Protein AF-A0A496S5V5-F1 (afdb_monomer_lite)

Sequence (57 aa):
SKPIVDVKTIKTELDVAFNTANSLLGKFLKAGLVKEITGHSRNRLFVLWKYLDLFKK

Foldseek 3Di:
DPQKDWLVRQCVVVVHDSVVSVVVVVVCVVVVQWDFPDPDDPTTIIGRVVVVVVVPD

Structure (mmCIF, N/CA/C/O backbone):
data_AF-A0A496S5V5-F1
#
_entry.id   AF-A0A496S5V5-F1
#
loop_
_atom_site.group_PDB
_atom_site.id
_atom_site.type_symbol
_atom_site.label_atom_id
_atom_site.label_alt_id
_atom_site.label_comp_id
_atom_site.label_asym_id
_atom_site.label_entity_id
_atom_site.label_seq_id
_atom_site.pdbx_PDB_ins_code
_atom_site.Cartn_x
_atom_site.Cartn_y
_atom_site.Cartn_z
_atom_site.occupancy
_atom_site.B_iso_or_equiv
_atom_site.auth_seq_id
_atom_site.auth_comp_id
_atom_site.auth_asym_id
_atom_site.auth_atom_id
_atom_site.pdbx_PDB_model_num
ATOM 1 N N . SER A 1 1 ? 2.881 0.806 14.069 1.00 53.06 1 SER A N 1
ATOM 2 C CA . SER A 1 1 ? 2.498 0.255 12.752 1.00 53.06 1 SER A CA 1
ATOM 3 C C . SER A 1 1 ? 2.092 1.386 11.822 1.00 53.06 1 SER A C 1
ATOM 5 O O . SER A 1 1 ? 1.304 2.217 12.249 1.00 53.06 1 SER A O 1
ATOM 7 N N . LYS A 1 2 ? 2.643 1.478 10.602 1.00 62.28 2 LYS A N 1
ATOM 8 C CA . LYS A 1 2 ? 2.262 2.492 9.597 1.00 62.28 2 LYS A CA 1
ATOM 9 C C . LYS A 1 2 ? 1.296 1.840 8.586 1.00 62.28 2 LYS A C 1
ATOM 11 O O . LYS A 1 2 ? 1.769 1.130 7.711 1.00 62.28 2 LYS A O 1
ATOM 16 N N . PRO A 1 3 ? -0.036 2.003 8.704 1.00 72.38 3 PRO A N 1
ATOM 17 C CA . PRO A 1 3 ? -1.007 1.305 7.846 1.00 72.38 3 PRO A CA 1
ATOM 18 C C . PRO A 1 3 ? -1.230 1.981 6.484 1.00 72.38 3 PRO A C 1
ATOM 20 O O . PRO A 1 3 ? -2.080 1.550 5.704 1.00 72.38 3 PRO A O 1
ATOM 23 N N . ILE A 1 4 ? -0.498 3.068 6.237 1.00 81.00 4 ILE A N 1
ATOM 24 C CA . ILE A 1 4 ? -0.505 3.840 5.003 1.00 81.00 4 ILE A CA 1
ATOM 25 C C . ILE A 1 4 ? 0.759 3.465 4.239 1.00 81.00 4 ILE A C 1
ATOM 27 O O . ILE A 1 4 ? 1.863 3.601 4.768 1.00 81.00 4 ILE A O 1
ATOM 31 N N . VAL A 1 5 ? 0.580 2.999 3.010 1.00 82.62 5 VAL A N 1
ATOM 32 C CA . VAL A 1 5 ? 1.652 2.553 2.124 1.00 82.62 5 VAL A CA 1
ATOM 33 C C . VAL A 1 5 ? 1.524 3.243 0.772 1.00 82.62 5 VAL A C 1
ATOM 35 O O . VAL A 1 5 ? 0.420 3.466 0.275 1.00 82.62 5 VAL A O 1
ATOM 38 N N . ASP A 1 6 ? 2.655 3.584 0.165 1.00 86.19 6 ASP A N 1
ATOM 39 C CA . ASP A 1 6 ? 2.721 4.007 -1.232 1.00 86.19 6 ASP A CA 1
ATOM 40 C C . ASP A 1 6 ? 3.314 2.892 -2.109 1.00 86.19 6 ASP A C 1
ATOM 42 O O . ASP A 1 6 ? 3.861 1.891 -1.631 1.00 86.19 6 ASP A O 1
ATOM 46 N N . VAL A 1 7 ? 3.210 3.066 -3.428 1.00 85.81 7 VAL A N 1
ATOM 47 C CA . VAL A 1 7 ? 3.763 2.113 -4.406 1.00 85.81 7 VAL A CA 1
ATOM 48 C C . VAL A 1 7 ? 5.276 1.936 -4.219 1.00 85.81 7 VAL A C 1
ATOM 50 O O . VAL A 1 7 ? 5.800 0.845 -4.429 1.00 85.81 7 VAL A O 1
ATOM 53 N N . LYS A 1 8 ? 5.988 2.994 -3.813 1.00 85.31 8 LYS A N 1
ATOM 54 C CA . LYS A 1 8 ? 7.447 2.991 -3.635 1.00 85.31 8 LYS A CA 1
ATOM 55 C C . LYS A 1 8 ? 7.868 2.144 -2.433 1.00 85.31 8 LYS A C 1
ATOM 57 O O . LYS A 1 8 ? 8.861 1.435 -2.512 1.00 85.31 8 LYS A O 1
ATOM 62 N N . THR A 1 9 ? 7.091 2.180 -1.363 1.00 85.44 9 THR A N 1
ATOM 63 C CA . THR A 1 9 ? 7.274 1.399 -0.144 1.00 85.44 9 THR A CA 1
ATOM 64 C C . THR A 1 9 ? 7.039 -0.068 -0.457 1.00 85.44 9 THR A C 1
ATOM 66 O O . THR A 1 9 ? 7.901 -0.886 -0.186 1.00 85.44 9 THR A O 1
ATOM 69 N N . ILE A 1 10 ? 5.939 -0.399 -1.140 1.00 85.88 10 ILE A N 1
ATOM 70 C CA . ILE A 1 10 ? 5.639 -1.779 -1.556 1.00 85.88 10 ILE A CA 1
ATOM 71 C C . ILE A 1 10 ? 6.720 -2.330 -2.486 1.00 85.88 10 ILE A C 1
ATOM 73 O O . ILE A 1 10 ? 7.124 -3.478 -2.343 1.00 85.88 10 ILE A O 1
ATOM 77 N N . LYS A 1 11 ? 7.203 -1.506 -3.422 1.00 87.44 11 LYS A N 1
ATOM 78 C CA . LYS A 1 11 ? 8.315 -1.854 -4.308 1.00 87.44 11 LYS A CA 1
ATOM 79 C C . LYS A 1 11 ? 9.553 -2.272 -3.505 1.00 87.44 11 LYS A C 1
ATOM 81 O O . LYS A 1 11 ? 10.151 -3.285 -3.835 1.00 87.44 11 LYS A O 1
ATOM 86 N N . THR A 1 12 ? 9.924 -1.495 -2.487 1.00 88.44 12 THR A N 1
ATOM 87 C CA . THR A 1 12 ? 11.108 -1.757 -1.654 1.00 88.44 12 THR A CA 1
ATOM 88 C C . THR A 1 12 ? 10.906 -2.942 -0.710 1.00 88.44 12 THR A C 1
ATOM 90 O O . THR A 1 12 ? 11.788 -3.781 -0.608 1.00 88.44 12 THR A O 1
ATOM 93 N N . GLU A 1 13 ? 9.755 -3.037 -0.044 1.00 88.06 13 GLU A N 1
ATOM 94 C CA . GLU A 1 13 ? 9.458 -4.094 0.938 1.00 88.06 13 GLU A CA 1
ATOM 95 C C . GLU A 1 13 ? 9.299 -5.476 0.287 1.00 88.06 13 GLU A C 1
ATOM 97 O O . GLU A 1 13 ? 9.692 -6.485 0.862 1.00 88.06 13 GLU A O 1
ATOM 102 N N . LEU A 1 14 ? 8.717 -5.533 -0.916 1.00 85.50 14 LEU A N 1
ATOM 103 C CA . LEU A 1 14 ? 8.540 -6.782 -1.667 1.00 85.50 14 LEU A CA 1
ATOM 104 C C . LEU A 1 14 ? 9.670 -7.048 -2.672 1.00 85.50 14 LEU A C 1
ATOM 106 O O . LEU A 1 14 ? 9.624 -8.070 -3.348 1.00 85.50 14 LEU A O 1
ATOM 110 N N . ASP A 1 15 ? 10.625 -6.124 -2.810 1.00 89.94 15 ASP A N 1
ATOM 111 C CA . ASP A 1 15 ? 11.696 -6.146 -3.817 1.00 89.94 15 ASP A CA 1
ATOM 112 C C . ASP A 1 15 ? 11.197 -6.468 -5.244 1.00 89.94 15 ASP A C 1
ATOM 114 O O . ASP A 1 15 ? 11.710 -7.323 -5.964 1.00 89.94 15 ASP A O 1
ATOM 118 N N . VAL A 1 16 ? 10.124 -5.789 -5.664 1.00 91.12 16 VAL A N 1
ATOM 119 C CA . VAL A 1 16 ? 9.501 -5.981 -6.987 1.00 91.12 16 VAL A CA 1
ATOM 120 C C . VAL A 1 16 ? 9.649 -4.748 -7.871 1.00 91.12 16 VAL A C 1
ATOM 122 O O . VAL A 1 16 ? 9.876 -3.635 -7.408 1.00 91.12 16 VAL A O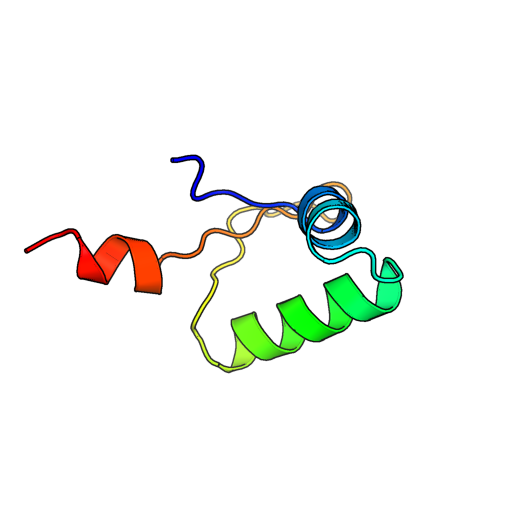 1
ATOM 125 N N . ALA A 1 17 ? 9.445 -4.899 -9.181 1.00 91.12 17 ALA A N 1
ATOM 126 C CA . ALA A 1 17 ? 9.363 -3.750 -10.079 1.00 91.12 17 ALA A CA 1
ATOM 127 C C . ALA A 1 17 ? 8.166 -2.839 -9.735 1.00 91.12 17 ALA A C 1
ATOM 129 O O . ALA A 1 17 ? 7.105 -3.303 -9.312 1.00 91.12 17 ALA A O 1
ATOM 130 N N . PHE A 1 18 ? 8.297 -1.533 -10.002 1.00 87.56 18 PHE A N 1
ATOM 131 C CA . PHE A 1 18 ? 7.234 -0.548 -9.748 1.00 87.56 18 PHE A CA 1
ATOM 132 C C . PHE A 1 18 ? 5.918 -0.913 -10.455 1.00 87.56 18 PHE A C 1
ATOM 134 O O . PHE A 1 18 ? 4.844 -0.829 -9.863 1.00 87.56 18 PHE A O 1
ATOM 141 N N . ASN A 1 19 ? 6.003 -1.394 -11.700 1.00 88.94 19 ASN A N 1
ATOM 142 C CA . ASN A 1 19 ? 4.839 -1.835 -12.474 1.00 88.94 19 ASN A CA 1
ATOM 143 C C . ASN A 1 19 ? 4.141 -3.039 -11.824 1.00 88.94 19 ASN A C 1
ATOM 145 O O . ASN A 1 19 ? 2.911 -3.094 -11.782 1.00 88.94 19 ASN A O 1
ATOM 149 N N . THR A 1 20 ? 4.918 -3.969 -11.266 1.00 89.81 20 THR A N 1
ATOM 150 C CA . THR A 1 20 ? 4.413 -5.140 -10.541 1.00 89.81 20 THR A CA 1
ATOM 151 C C . THR A 1 20 ? 3.716 -4.721 -9.249 1.00 89.81 20 THR A C 1
ATOM 153 O O . THR A 1 20 ? 2.575 -5.123 -9.027 1.00 89.81 20 THR A O 1
ATOM 156 N N . ALA A 1 21 ? 4.339 -3.846 -8.450 1.00 89.56 21 ALA A N 1
ATOM 157 C CA . ALA A 1 21 ? 3.735 -3.280 -7.240 1.00 89.56 21 ALA A CA 1
ATOM 158 C C . ALA A 1 21 ? 2.415 -2.546 -7.543 1.00 89.56 21 ALA A C 1
ATOM 160 O O . ALA A 1 21 ? 1.416 -2.740 -6.851 1.00 89.56 21 ALA A O 1
ATOM 161 N N . ASN A 1 22 ? 2.379 -1.751 -8.617 1.00 87.69 22 ASN A N 1
ATOM 162 C CA . ASN A 1 22 ? 1.182 -1.021 -9.032 1.00 87.69 22 ASN A CA 1
ATOM 163 C C . ASN A 1 22 ? 0.055 -1.965 -9.500 1.00 87.69 22 ASN A C 1
ATOM 165 O O . ASN A 1 22 ? -1.110 -1.768 -9.156 1.00 87.69 22 ASN A O 1
ATOM 169 N N . SER A 1 23 ? 0.387 -3.032 -10.238 1.00 90.31 23 SER A N 1
ATOM 170 C CA . SER A 1 23 ? -0.589 -4.057 -10.637 1.00 90.31 23 SER A CA 1
ATOM 171 C C . SER A 1 23 ? -1.154 -4.819 -9.429 1.00 90.31 23 SER A C 1
ATOM 173 O O . SER A 1 23 ? -2.367 -5.021 -9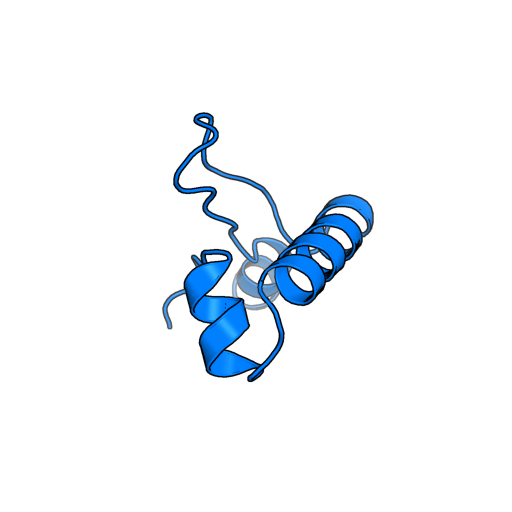.340 1.00 90.31 23 SER A O 1
ATOM 175 N N . LEU A 1 24 ? -0.299 -5.184 -8.465 1.00 88.62 24 LEU A N 1
ATOM 176 C CA . LEU A 1 24 ? -0.689 -5.804 -7.191 1.00 88.62 24 LEU A CA 1
ATOM 177 C C . LEU A 1 24 ? -1.659 -4.924 -6.402 1.00 88.62 24 LEU A C 1
ATOM 179 O O . LEU A 1 24 ? -2.725 -5.390 -6.004 1.00 88.62 24 LEU A O 1
ATOM 183 N N . LEU A 1 25 ? -1.343 -3.636 -6.253 1.00 86.94 25 LEU A N 1
ATOM 184 C CA . LEU A 1 25 ? -2.242 -2.663 -5.634 1.00 86.94 25 LEU A CA 1
ATOM 185 C C . LEU A 1 25 ? -3.583 -2.571 -6.363 1.00 86.94 25 LEU A C 1
ATOM 187 O O . LEU A 1 25 ? -4.628 -2.553 -5.717 1.00 86.94 25 LEU A O 1
ATOM 191 N N . GLY A 1 26 ? -3.578 -2.590 -7.698 1.00 88.19 26 GLY A N 1
ATOM 192 C CA . GLY A 1 26 ? -4.800 -2.657 -8.500 1.00 88.19 26 GLY A CA 1
ATOM 193 C C . GLY A 1 26 ? -5.661 -3.882 -8.174 1.00 88.19 26 GLY A C 1
ATOM 194 O O . GLY A 1 26 ? -6.879 -3.764 -8.037 1.00 88.19 26 GLY A O 1
ATOM 195 N N . LYS A 1 27 ? -5.042 -5.056 -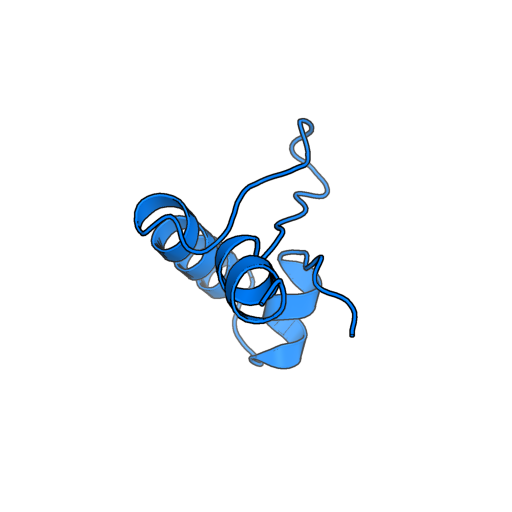7.993 1.00 90.19 27 LYS A N 1
ATOM 196 C CA . LYS A 1 27 ? -5.744 -6.278 -7.564 1.00 90.19 27 LYS A CA 1
ATOM 197 C C . LYS A 1 27 ? -6.291 -6.145 -6.142 1.00 90.19 27 LYS A C 1
ATOM 199 O O . LYS A 1 27 ? -7.434 -6.521 -5.901 1.00 90.19 27 LYS A O 1
ATOM 204 N N . PHE A 1 28 ? -5.525 -5.565 -5.219 1.00 87.94 28 PHE A N 1
ATOM 205 C CA . PHE A 1 28 ? -5.961 -5.352 -3.837 1.00 87.94 28 PHE A CA 1
ATOM 206 C C . PHE A 1 28 ? -7.093 -4.326 -3.709 1.00 87.94 28 PHE A C 1
ATOM 208 O O . PHE A 1 28 ? -7.979 -4.520 -2.877 1.00 87.94 28 PHE A O 1
ATOM 215 N N . LEU A 1 29 ? -7.105 -3.281 -4.542 1.00 87.31 29 LEU A N 1
ATOM 216 C CA . LEU A 1 29 ? -8.219 -2.331 -4.645 1.00 87.31 29 LEU A CA 1
ATOM 217 C C . LEU A 1 29 ? -9.486 -3.040 -5.124 1.00 87.31 29 LEU A C 1
ATOM 219 O O . LEU A 1 29 ? -10.533 -2.916 -4.495 1.00 87.31 29 LEU A O 1
ATOM 223 N N . LYS A 1 30 ? -9.383 -3.832 -6.202 1.00 88.38 30 LYS A N 1
ATOM 224 C CA . LYS A 1 30 ? -10.510 -4.615 -6.738 1.00 88.38 30 LYS A CA 1
ATOM 225 C C . LYS A 1 30 ? -11.040 -5.641 -5.736 1.00 88.38 30 LYS A C 1
ATOM 227 O O . LYS A 1 30 ? -12.243 -5.846 -5.659 1.00 88.38 30 LYS A O 1
ATOM 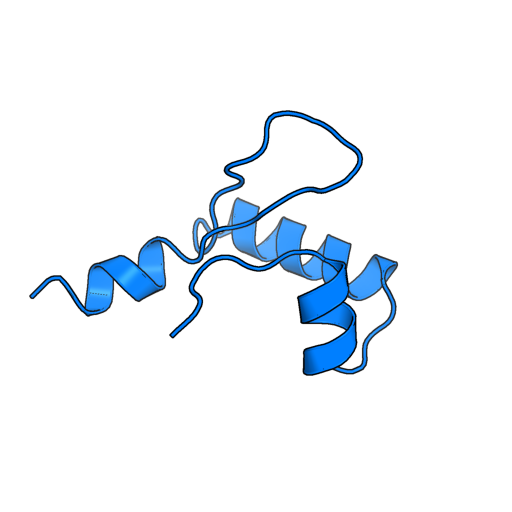232 N N . ALA A 1 31 ? -10.155 -6.254 -4.953 1.00 87.88 31 ALA A N 1
ATOM 233 C CA . ALA A 1 31 ? -10.520 -7.177 -3.880 1.00 87.88 31 ALA A CA 1
ATOM 234 C C . ALA A 1 31 ? -11.058 -6.471 -2.614 1.00 87.88 31 ALA A C 1
ATOM 236 O O . ALA A 1 31 ? -11.433 -7.141 -1.653 1.00 87.88 31 ALA A O 1
ATOM 237 N N . GLY A 1 32 ? -11.059 -5.132 -2.574 1.00 85.06 32 GLY A N 1
ATOM 238 C CA . GLY A 1 32 ? -11.507 -4.346 -1.424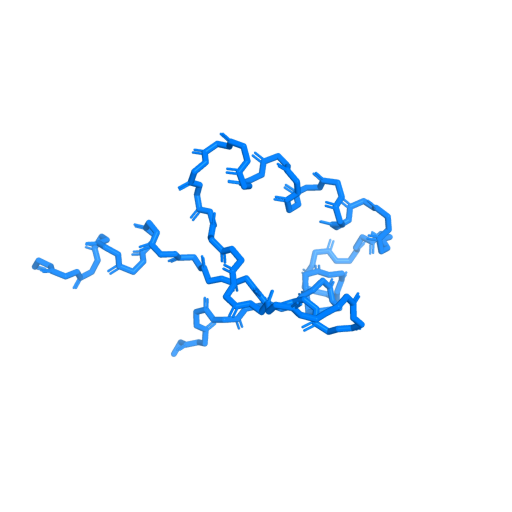 1.00 85.06 32 GLY A CA 1
ATOM 239 C C . GLY A 1 32 ? -10.593 -4.438 -0.197 1.00 85.06 32 GLY A C 1
ATOM 240 O O . GLY A 1 32 ? -11.019 -4.093 0.900 1.00 85.06 32 GLY A O 1
ATOM 241 N N . LEU A 1 33 ? -9.348 -4.900 -0.344 1.00 84.25 33 LEU A N 1
ATOM 242 C CA . LEU A 1 33 ? -8.394 -5.048 0.766 1.00 84.25 33 LEU A CA 1
ATOM 243 C C . LEU A 1 33 ? -7.742 -3.717 1.155 1.00 84.25 33 LEU A C 1
ATOM 245 O O . LEU A 1 33 ? -7.507 -3.449 2.335 1.00 84.25 33 LEU A O 1
ATOM 249 N N . VAL A 1 34 ? -7.473 -2.879 0.155 1.00 86.69 34 VAL A N 1
ATOM 250 C CA . VAL A 1 34 ? -6.906 -1.538 0.324 1.00 86.69 34 VAL A CA 1
ATOM 251 C C . VAL A 1 34 ? -7.866 -0.493 -0.221 1.00 86.69 34 VAL A C 1
ATOM 253 O O . VAL A 1 34 ? -8.681 -0.779 -1.096 1.00 86.69 34 VAL A O 1
ATOM 256 N N . LYS A 1 35 ? -7.768 0.727 0.299 1.00 85.69 35 LYS A N 1
ATOM 257 C CA . LYS A 1 35 ? -8.456 1.903 -0.235 1.00 85.69 35 LYS A CA 1
ATOM 258 C C . LYS A 1 35 ? -7.425 2.944 -0.613 1.00 85.69 35 LYS A C 1
ATOM 260 O O . LYS A 1 35 ? -6.475 3.175 0.129 1.00 85.69 35 LYS A O 1
ATOM 265 N N . GLU A 1 36 ? -7.621 3.564 -1.763 1.00 85.62 36 GLU A N 1
ATOM 266 C CA . GLU A 1 36 ? -6.874 4.759 -2.120 1.00 85.62 36 GLU A CA 1
ATOM 267 C C . GLU A 1 36 ? -7.407 5.938 -1.305 1.00 85.62 36 GLU A C 1
ATOM 269 O O . GLU A 1 36 ? -8.615 6.164 -1.257 1.00 85.62 36 GLU A O 1
ATOM 274 N N . ILE A 1 37 ? -6.507 6.661 -0.640 1.00 82.44 37 ILE A N 1
ATOM 275 C CA . ILE A 1 37 ? -6.850 7.835 0.182 1.00 82.44 37 ILE A CA 1
ATOM 276 C C . ILE A 1 37 ? -6.397 9.150 -0.461 1.00 82.44 37 ILE A C 1
ATOM 278 O O . ILE A 1 37 ? -6.701 10.228 0.039 1.00 82.44 37 ILE A O 1
ATOM 282 N N . THR A 1 38 ? -5.668 9.078 -1.572 1.00 75.81 38 THR A N 1
ATOM 283 C CA . THR A 1 38 ? -5.134 10.238 -2.296 1.00 75.81 38 THR A CA 1
ATOM 284 C C . THR A 1 38 ? -5.915 10.525 -3.560 1.00 75.81 38 THR A C 1
ATOM 286 O O . THR A 1 38 ? -6.099 9.641 -4.384 1.00 75.81 38 THR A O 1
ATOM 289 N N . GLY A 1 39 ? -6.274 11.790 -3.770 1.00 63.88 39 GLY A N 1
ATOM 290 C CA . GLY A 1 39 ? -6.934 12.246 -4.997 1.00 63.88 39 GLY A CA 1
ATOM 291 C C . GLY A 1 39 ? -5.996 12.706 -6.122 1.00 63.88 39 GLY A C 1
ATOM 292 O O . GLY A 1 39 ? -6.492 13.171 -7.139 1.00 63.88 39 GLY A O 1
ATOM 293 N N . HIS A 1 40 ? -4.663 12.648 -5.960 1.00 58.28 40 HIS A N 1
ATOM 294 C CA . HIS A 1 40 ? -3.705 13.199 -6.937 1.00 58.28 40 HIS A CA 1
ATOM 295 C C . HIS A 1 40 ? -2.649 12.175 -7.402 1.00 58.28 40 HIS A C 1
ATOM 297 O O . HIS A 1 40 ? -1.976 11.520 -6.609 1.00 58.28 40 HIS A O 1
ATOM 303 N N . SER A 1 41 ? -2.468 12.097 -8.725 1.00 61.50 41 SER A N 1
ATOM 304 C CA . SER A 1 41 ? -1.831 11.000 -9.477 1.00 61.50 41 SER A CA 1
ATOM 305 C C . SER A 1 41 ? -0.339 10.719 -9.217 1.00 61.50 41 SER A C 1
ATOM 307 O O . SER A 1 41 ? 0.152 9.696 -9.693 1.00 61.50 41 SER A O 1
ATOM 309 N N . ARG A 1 42 ? 0.413 11.591 -8.528 1.00 63.78 42 ARG A N 1
ATOM 310 C CA . ARG A 1 42 ? 1.887 11.461 -8.429 1.00 63.78 42 ARG A CA 1
ATOM 311 C C . ARG A 1 42 ? 2.407 10.786 -7.160 1.00 63.78 42 ARG A C 1
ATOM 313 O O . ARG A 1 42 ? 3.513 10.273 -7.202 1.00 63.78 42 ARG A O 1
ATOM 320 N N . ASN A 1 43 ? 1.615 10.708 -6.091 1.00 69.75 43 ASN A N 1
ATOM 321 C CA . ASN A 1 43 ? 1.989 10.038 -4.838 1.00 69.75 43 ASN A CA 1
ATOM 322 C C . ASN A 1 43 ? 0.772 9.314 -4.265 1.00 69.75 43 ASN A C 1
ATOM 324 O O . ASN A 1 43 ? 0.210 9.732 -3.255 1.00 69.75 43 ASN A O 1
ATOM 328 N N . ARG A 1 44 ? 0.315 8.268 -4.963 1.00 80.44 44 ARG A N 1
ATOM 329 C CA . ARG A 1 44 ? -0.878 7.534 -4.539 1.00 80.44 44 ARG A CA 1
ATOM 330 C C . ARG A 1 44 ? -0.604 6.817 -3.217 1.00 80.44 44 ARG A C 1
ATOM 332 O O . ARG A 1 44 ? 0.302 5.985 -3.152 1.00 80.44 44 ARG A O 1
ATOM 339 N N . LEU A 1 45 ? -1.380 7.148 -2.189 1.00 84.50 45 LEU A N 1
ATOM 340 C CA . LEU A 1 45 ? -1.337 6.500 -0.885 1.00 84.50 45 LEU A CA 1
ATOM 341 C C . LEU A 1 45 ? -2.512 5.542 -0.767 1.00 84.50 45 LEU A C 1
ATOM 343 O O . LEU A 1 45 ? -3.658 5.865 -1.100 1.00 84.50 45 LEU A O 1
ATOM 347 N N . PHE A 1 46 ? -2.209 4.373 -0.230 1.00 85.12 46 PHE A N 1
ATOM 348 C CA . PHE A 1 46 ? -3.154 3.302 -0.008 1.00 85.12 46 PHE A CA 1
ATOM 349 C C . PHE A 1 46 ? -3.178 2.959 1.472 1.00 85.12 46 PHE A C 1
ATOM 351 O O . PHE A 1 46 ? -2.139 2.849 2.119 1.00 85.12 46 PHE A O 1
ATOM 358 N N . VAL A 1 47 ? -4.378 2.780 2.011 1.00 84.81 47 VAL A N 1
ATOM 359 C CA . VAL A 1 47 ? -4.579 2.328 3.384 1.00 84.81 47 VAL A CA 1
ATOM 360 C C . VAL A 1 47 ? -5.106 0.899 3.379 1.00 84.81 47 VAL A C 1
ATOM 362 O O . VAL A 1 47 ? -6.087 0.590 2.693 1.00 84.81 47 VAL A O 1
ATOM 365 N N . LEU A 1 48 ? -4.482 0.023 4.172 1.00 81.88 48 LEU A N 1
ATOM 366 C CA . LEU A 1 48 ? -5.011 -1.313 4.467 1.00 81.88 48 LEU A CA 1
ATOM 367 C C . LEU A 1 48 ? -6.154 -1.202 5.488 1.00 81.88 48 LEU A C 1
ATOM 369 O O . LEU A 1 48 ? -6.031 -1.587 6.650 1.00 81.88 48 LEU A O 1
ATOM 373 N N . TRP A 1 49 ? -7.285 -0.648 5.057 1.00 76.94 49 TRP A N 1
ATOM 374 C CA . TRP A 1 49 ? -8.435 -0.429 5.936 1.00 76.94 49 TRP A CA 1
ATOM 375 C C . TRP A 1 49 ? -9.008 -1.743 6.482 1.00 76.94 49 TRP A C 1
ATOM 377 O O . TRP A 1 49 ? -9.380 -1.787 7.648 1.00 76.94 49 TRP A O 1
ATOM 387 N N . LYS A 1 50 ? -9.024 -2.821 5.681 1.00 75.81 50 LYS A N 1
ATOM 388 C CA . LYS A 1 50 ? -9.554 -4.123 6.112 1.00 75.81 50 LYS A CA 1
ATOM 389 C C . LYS A 1 50 ? -8.692 -4.761 7.200 1.00 75.81 50 LYS A C 1
ATOM 391 O O . LYS A 1 50 ? -9.222 -5.386 8.103 1.00 75.81 50 LYS A O 1
ATOM 396 N N . TYR A 1 51 ? -7.371 -4.577 7.136 1.00 77.44 51 TYR A N 1
ATOM 397 C CA . TYR A 1 51 ? -6.471 -5.015 8.204 1.00 77.44 51 TYR A CA 1
ATOM 398 C C . TYR A 1 51 ? -6.714 -4.213 9.480 1.00 77.44 51 TYR A C 1
ATOM 400 O O . TYR A 1 51 ? -6.850 -4.802 10.540 1.00 77.44 51 TYR A O 1
ATOM 408 N N . LEU A 1 52 ? -6.823 -2.882 9.380 1.00 74.88 52 LEU A N 1
ATOM 409 C CA . LEU A 1 52 ? -7.129 -2.031 10.534 1.00 74.88 52 LEU A CA 1
ATOM 410 C C . LEU A 1 52 ? -8.463 -2.391 11.198 1.00 74.88 52 LEU A C 1
ATOM 412 O O . LEU A 1 52 ? -8.576 -2.291 12.415 1.00 74.88 52 LEU A O 1
ATOM 416 N N . ASP A 1 53 ? -9.448 -2.820 10.411 1.00 78.62 53 ASP A N 1
ATOM 417 C CA . ASP A 1 53 ? -10.750 -3.263 10.908 1.00 78.62 53 ASP A CA 1
ATOM 418 C C . ASP A 1 53 ? -10.648 -4.519 11.791 1.00 78.62 53 ASP A C 1
ATOM 420 O O . ASP A 1 53 ? -11.361 -4.632 12.783 1.00 78.62 53 ASP A O 1
ATOM 424 N N . LEU A 1 54 ? -9.690 -5.417 11.515 1.00 78.81 54 LEU A N 1
ATOM 425 C CA . LEU A 1 54 ? -9.458 -6.619 12.330 1.00 78.81 54 LEU A CA 1
ATOM 426 C C . LEU A 1 54 ? -8.995 -6.305 13.761 1.00 78.81 54 LEU A C 1
ATOM 428 O O . LEU A 1 54 ? -9.220 -7.116 14.652 1.00 78.81 54 LEU A O 1
ATOM 432 N N . PHE A 1 55 ? -8.364 -5.148 13.989 1.00 77.44 55 PHE A N 1
ATOM 433 C CA . PHE A 1 55 ? -7.871 -4.727 15.311 1.00 77.44 55 PHE A CA 1
ATOM 434 C C . PHE A 1 55 ? -8.831 -3.785 16.041 1.00 77.44 55 PHE A C 1
ATOM 436 O O . PHE A 1 55 ? -8.516 -3.320 17.133 1.00 77.44 55 PHE A O 1
ATOM 443 N N . LYS A 1 56 ? -9.990 -3.464 15.453 1.00 70.06 56 LYS A N 1
ATOM 444 C CA . LYS A 1 56 ? -11.009 -2.609 16.082 1.00 70.06 56 LYS A CA 1
ATOM 445 C C . LYS A 1 56 ? -11.958 -3.375 17.017 1.00 70.06 56 LYS A C 1
ATOM 447 O O . LYS A 1 56 ? -13.039 -2.867 17.312 1.00 70.06 56 LYS A O 1
ATOM 452 N N . LYS A 1 57 ? -11.580 -4.566 17.484 1.00 53.19 57 LYS A N 1
ATOM 453 C CA . LYS A 1 57 ? -12.412 -5.411 18.343 1.00 53.19 57 LYS A CA 1
ATOM 454 C C . LYS A 1 57 ? -11.672 -5.861 19.592 1.00 53.19 57 LYS A C 1
ATOM 456 O O . LYS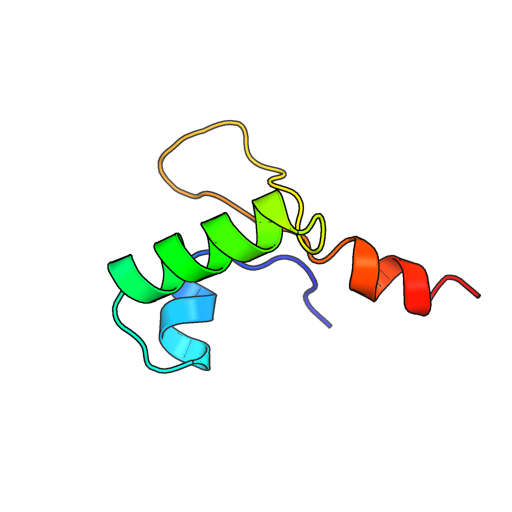 A 1 57 ? -10.471 -6.181 19.463 1.00 53.19 57 LYS A O 1
#

Secondary structure (DSSP, 8-state):
---EEEHHHHHHHTT--HHHHHHHHHHHHHTTS-EE---STTS-EEE-HHHHHHT--

pLDDT: mean 81.12, std 9.71, range [53.06, 91.12]

Radius of gyration: 11.37 Å; chains: 1; bounding box: 24×20×31 Å